Protein AF-A0A832XKM3-F1 (afdb_monomer_lite)

Structure (mmCIF, N/CA/C/O backbone):
data_AF-A0A832XKM3-F1
#
_entry.id   AF-A0A832XKM3-F1
#
loop_
_atom_site.group_PDB
_atom_site.id
_atom_site.type_symbol
_atom_site.label_atom_id
_atom_site.label_alt_id
_atom_site.label_comp_id
_atom_site.label_asym_id
_atom_site.label_entity_id
_atom_site.label_seq_id
_atom_site.pdbx_PDB_ins_code
_atom_site.Cartn_x
_atom_site.Cartn_y
_atom_site.Cartn_z
_atom_site.occupancy
_atom_site.B_iso_or_equiv
_atom_site.auth_seq_id
_atom_site.auth_comp_id
_atom_site.auth_asym_id
_atom_site.auth_atom_id
_atom_site.pdbx_PDB_model_num
ATOM 1 N N . MET A 1 1 ? 27.451 18.516 -31.953 1.00 45.81 1 MET A N 1
ATOM 2 C CA . MET A 1 1 ? 27.004 17.709 -33.104 1.00 45.81 1 MET A CA 1
ATOM 3 C C . MET A 1 1 ? 25.532 18.031 -33.315 1.00 45.81 1 MET A C 1
ATOM 5 O O . MET A 1 1 ? 24.748 17.770 -32.414 1.00 45.81 1 MET A O 1
ATOM 9 N N . LYS A 1 2 ? 25.178 18.739 -34.396 1.00 48.75 2 LYS A N 1
ATOM 10 C CA . LYS A 1 2 ? 23.771 18.924 -34.781 1.00 48.75 2 LYS A CA 1
ATOM 11 C C . LYS A 1 2 ? 23.333 17.598 -35.386 1.00 48.75 2 LYS A C 1
ATOM 13 O O . LYS A 1 2 ? 23.829 17.244 -36.448 1.00 48.75 2 LYS A O 1
ATOM 18 N N . VAL A 1 3 ? 22.513 16.846 -34.669 1.00 60.03 3 VAL A N 1
ATOM 19 C CA . VAL A 1 3 ? 21.835 15.690 -35.248 1.00 60.03 3 VAL A CA 1
ATOM 20 C C . VAL A 1 3 ? 20.529 16.247 -35.796 1.00 60.03 3 VAL A C 1
ATOM 22 O O . VAL A 1 3 ? 19.708 16.730 -35.016 1.00 60.03 3 VAL A O 1
ATOM 25 N N . ASP A 1 4 ? 20.384 16.298 -37.120 1.00 67.38 4 ASP A N 1
ATOM 26 C CA . ASP A 1 4 ? 19.086 16.597 -37.722 1.00 67.38 4 ASP A CA 1
ATOM 27 C C . ASP A 1 4 ? 18.141 15.463 -37.322 1.00 67.38 4 ASP A C 1
ATOM 29 O O . ASP A 1 4 ? 18.462 14.287 -37.493 1.00 67.38 4 ASP A O 1
ATOM 33 N N . TYR A 1 5 ? 17.014 15.810 -36.704 1.00 68.31 5 TYR A N 1
ATOM 34 C CA . TYR A 1 5 ? 16.011 14.828 -36.317 1.00 68.31 5 TYR A CA 1
ATOM 35 C C . TYR A 1 5 ? 15.507 14.115 -37.579 1.00 68.31 5 TYR A C 1
ATOM 37 O O . TYR A 1 5 ? 14.881 14.739 -38.436 1.00 68.31 5 TYR A O 1
ATOM 45 N N . GLY A 1 6 ? 15.816 12.824 -37.699 1.00 70.56 6 GLY A N 1
ATOM 46 C CA . GLY A 1 6 ? 15.324 11.949 -38.756 1.00 70.56 6 GLY A CA 1
ATOM 47 C C . GLY A 1 6 ? 14.289 10.987 -38.187 1.00 70.56 6 GLY A C 1
ATOM 48 O O . GLY A 1 6 ? 14.551 10.331 -37.182 1.00 70.56 6 GLY A O 1
ATOM 49 N N . ALA A 1 7 ? 13.125 10.904 -38.827 1.00 80.44 7 ALA A N 1
ATOM 50 C CA . ALA A 1 7 ? 12.125 9.881 -38.552 1.00 80.44 7 ALA A CA 1
ATOM 51 C C . ALA A 1 7 ? 12.084 8.902 -39.730 1.00 80.44 7 ALA A C 1
ATOM 53 O O . ALA A 1 7 ? 12.083 9.322 -40.888 1.00 80.44 7 ALA A O 1
ATOM 54 N N . LEU A 1 8 ? 12.062 7.606 -39.424 1.00 81.12 8 LEU A N 1
ATOM 55 C CA . LEU A 1 8 ? 11.905 6.530 -40.397 1.00 81.12 8 LEU A CA 1
ATOM 56 C C . LEU A 1 8 ? 10.493 5.970 -40.217 1.00 81.12 8 LEU A C 1
ATOM 58 O O . LEU A 1 8 ? 10.145 5.516 -39.129 1.00 81.12 8 LEU A O 1
ATOM 62 N N . TYR A 1 9 ? 9.673 6.073 -41.259 1.00 84.88 9 TYR A N 1
ATOM 63 C CA . TYR A 1 9 ? 8.307 5.556 -41.267 1.00 84.88 9 TYR A CA 1
ATOM 64 C C . TYR A 1 9 ? 8.297 4.214 -42.001 1.00 84.88 9 TYR A C 1
ATOM 66 O O . TYR A 1 9 ? 8.868 4.101 -43.085 1.00 84.88 9 TYR A O 1
ATOM 74 N N . LEU A 1 10 ? 7.681 3.205 -41.387 1.00 87.69 10 LEU A N 1
ATOM 75 C CA . LEU A 1 10 ? 7.496 1.870 -41.953 1.00 87.69 10 LEU A CA 1
ATOM 76 C C . LEU A 1 10 ? 5.994 1.669 -42.166 1.00 87.69 10 LEU A C 1
ATOM 78 O O . LEU A 1 10 ? 5.267 1.359 -41.224 1.00 87.69 10 LEU A O 1
ATOM 82 N N . ASP A 1 11 ? 5.528 1.932 -43.386 1.00 90.50 11 ASP A N 1
ATOM 83 C CA . ASP A 1 11 ? 4.095 1.998 -43.715 1.00 90.50 11 ASP A CA 1
ATOM 84 C C . ASP A 1 11 ? 3.395 0.624 -43.703 1.00 90.50 11 ASP A C 1
ATOM 86 O O . ASP A 1 11 ? 2.169 0.554 -43.630 1.00 90.50 11 ASP A O 1
ATOM 90 N N . ASP A 1 12 ? 4.160 -0.467 -43.777 1.00 93.44 12 ASP A N 1
ATOM 91 C CA . ASP A 1 12 ? 3.695 -1.857 -43.803 1.00 93.44 12 ASP A CA 1
ATOM 92 C C . ASP A 1 12 ? 3.904 -2.618 -42.479 1.00 93.44 12 ASP A C 1
ATOM 94 O O . ASP A 1 12 ? 3.531 -3.788 -42.387 1.00 93.44 12 ASP A O 1
ATOM 98 N N . ALA A 1 13 ? 4.448 -1.966 -41.444 1.00 92.06 13 ALA A N 1
ATOM 99 C CA . ALA A 1 13 ? 4.705 -2.584 -40.144 1.00 92.06 13 ALA A CA 1
ATOM 100 C C . ALA A 1 13 ? 3.441 -2.690 -39.265 1.00 92.06 13 ALA A C 1
ATOM 102 O O . ALA A 1 13 ? 2.617 -1.775 -39.190 1.00 92.06 13 ALA A O 1
ATOM 103 N N . HIS A 1 14 ? 3.321 -3.793 -38.525 1.00 94.38 14 HIS A N 1
ATOM 104 C CA . HIS A 1 14 ? 2.259 -4.075 -37.558 1.00 94.38 14 HIS A CA 1
ATOM 105 C C . HIS A 1 14 ? 2.830 -4.136 -36.123 1.00 94.38 14 HIS A C 1
ATOM 107 O O . HIS A 1 14 ? 4.010 -4.420 -35.942 1.00 94.38 14 HIS A O 1
ATOM 113 N N . PRO A 1 15 ? 2.020 -3.958 -35.055 1.00 91.81 15 PRO A N 1
ATOM 114 C CA . PRO A 1 15 ? 2.453 -4.150 -33.665 1.00 91.81 15 PRO A CA 1
ATOM 115 C C . PRO A 1 15 ? 3.275 -5.411 -33.342 1.00 91.81 15 PRO A C 1
ATOM 117 O O . PRO A 1 15 ? 4.058 -5.389 -32.400 1.00 91.81 15 PRO A O 1
ATOM 120 N N . ALA A 1 16 ? 3.108 -6.502 -34.096 1.00 93.62 16 ALA A N 1
ATOM 121 C CA . ALA A 1 16 ? 3.887 -7.727 -33.905 1.00 93.62 16 ALA A CA 1
ATOM 122 C C . ALA A 1 16 ? 5.349 -7.596 -34.380 1.00 93.62 16 ALA A C 1
ATOM 124 O O . ALA A 1 16 ? 6.201 -8.360 -33.939 1.00 93.62 16 ALA A O 1
ATOM 125 N N . ASP A 1 17 ? 5.644 -6.622 -35.245 1.00 93.56 17 ASP A N 1
ATOM 126 C CA . ASP A 1 17 ? 6.968 -6.413 -35.835 1.00 93.56 17 ASP A CA 1
ATOM 127 C C . ASP A 1 17 ? 7.891 -5.576 -34.939 1.00 93.56 17 ASP A C 1
ATOM 129 O O . ASP A 1 17 ? 9.092 -5.512 -35.192 1.00 93.56 17 ASP A O 1
ATOM 133 N N . VAL A 1 18 ? 7.356 -4.953 -33.879 1.00 89.25 18 VAL A N 1
ATOM 134 C CA . VAL A 1 18 ? 8.092 -4.033 -32.991 1.00 89.25 18 VAL A CA 1
ATOM 135 C C . VAL A 1 18 ? 9.353 -4.683 -32.427 1.00 89.25 18 VAL A C 1
ATOM 137 O O . VAL A 1 18 ? 10.430 -4.107 -32.539 1.00 89.25 18 VAL A O 1
ATOM 140 N N . GLU A 1 19 ? 9.256 -5.907 -31.900 1.00 89.88 19 GLU A N 1
ATOM 141 C CA . GLU A 1 19 ? 10.421 -6.605 -31.339 1.00 89.88 19 GLU A CA 1
ATOM 142 C C . GLU A 1 19 ? 11.501 -6.876 -32.396 1.00 89.88 19 GLU A C 1
ATOM 144 O O . GLU A 1 19 ? 12.696 -6.764 -32.116 1.00 89.88 19 GLU A O 1
ATOM 149 N N . HIS A 1 20 ? 11.091 -7.213 -33.622 1.00 91.75 20 HIS A N 1
ATOM 150 C CA . HIS A 1 20 ? 12.016 -7.486 -34.718 1.00 91.75 20 HIS A CA 1
ATOM 151 C C . HIS A 1 20 ? 12.711 -6.209 -35.202 1.00 91.75 20 HIS A C 1
ATOM 153 O O . HIS A 1 20 ? 13.922 -6.209 -35.431 1.00 91.75 20 HIS A O 1
ATOM 159 N N . ILE A 1 21 ? 11.950 -5.119 -35.323 1.00 91.62 21 ILE A N 1
ATOM 160 C CA . ILE A 1 21 ? 12.453 -3.803 -35.718 1.00 91.62 21 ILE A CA 1
ATOM 161 C C . ILE A 1 21 ? 13.428 -3.273 -34.666 1.00 91.62 21 ILE A C 1
ATOM 163 O O . ILE A 1 21 ? 14.538 -2.885 -35.026 1.00 91.62 21 ILE A O 1
ATOM 167 N N . ASP A 1 22 ? 13.068 -3.312 -33.381 1.00 91.06 22 ASP A N 1
ATOM 168 C CA . ASP A 1 22 ? 13.938 -2.853 -32.294 1.00 91.06 22 ASP A CA 1
ATOM 169 C C . ASP A 1 22 ? 15.248 -3.654 -32.264 1.00 91.06 22 ASP A C 1
ATOM 171 O O . ASP A 1 22 ? 16.327 -3.067 -32.172 1.00 91.06 22 ASP A O 1
ATOM 175 N N . ALA A 1 23 ? 15.187 -4.982 -32.439 1.00 92.88 23 ALA A N 1
ATOM 176 C CA . ALA A 1 23 ? 16.379 -5.829 -32.490 1.00 92.88 23 ALA A CA 1
ATOM 177 C C . ALA A 1 23 ? 17.285 -5.494 -33.686 1.00 92.88 23 ALA A C 1
ATOM 179 O O . ALA A 1 23 ? 18.511 -5.436 -33.549 1.00 92.88 23 ALA A O 1
ATOM 180 N N . ALA A 1 24 ? 16.695 -5.244 -34.858 1.00 93.00 24 ALA A N 1
ATOM 181 C CA . ALA A 1 24 ? 17.435 -4.829 -36.044 1.00 93.00 24 ALA A CA 1
ATOM 182 C C . ALA A 1 24 ? 18.083 -3.448 -35.853 1.00 93.00 24 ALA A C 1
ATOM 184 O O . ALA A 1 24 ? 19.255 -3.267 -36.191 1.00 93.00 24 ALA A O 1
ATOM 185 N N . LEU A 1 25 ? 17.360 -2.488 -35.270 1.00 91.25 25 LEU A N 1
ATOM 186 C CA . LEU A 1 25 ? 17.879 -1.154 -34.964 1.00 91.25 25 LEU A CA 1
ATOM 187 C C . LEU A 1 25 ? 19.005 -1.205 -33.931 1.00 91.25 25 LEU A C 1
ATOM 189 O O . LEU A 1 25 ? 20.027 -0.554 -34.129 1.00 91.25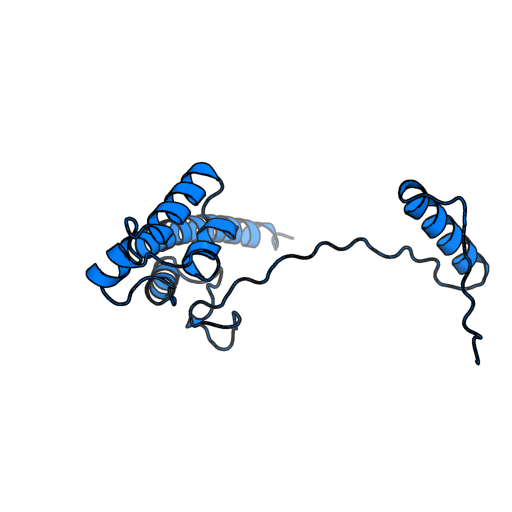 25 LEU A O 1
ATOM 193 N N . ALA A 1 26 ? 18.869 -2.014 -32.880 1.00 93.31 26 ALA A N 1
ATOM 194 C CA . ALA A 1 26 ? 19.913 -2.229 -31.884 1.00 93.31 26 ALA A CA 1
ATOM 195 C C . ALA A 1 26 ? 21.190 -2.812 -32.514 1.00 93.31 26 ALA A C 1
ATOM 197 O O . ALA A 1 26 ? 22.296 -2.349 -32.229 1.00 93.31 26 ALA A O 1
ATOM 198 N N . TYR A 1 27 ? 21.054 -3.781 -33.426 1.00 94.12 27 TYR A N 1
ATOM 199 C CA . TYR A 1 27 ? 22.191 -4.314 -34.179 1.00 94.12 27 TYR A CA 1
ATOM 200 C C . TYR A 1 27 ? 22.869 -3.240 -35.044 1.00 94.12 27 TYR A C 1
ATOM 202 O O . TYR A 1 27 ? 24.097 -3.123 -35.038 1.00 94.12 27 TYR A O 1
ATOM 210 N N . VAL A 1 28 ? 22.082 -2.437 -35.770 1.00 93.12 28 VAL A N 1
ATOM 211 C CA . VAL A 1 28 ? 22.600 -1.343 -36.606 1.00 93.12 28 VAL A CA 1
ATOM 212 C C . VAL A 1 28 ? 23.283 -0.270 -35.756 1.00 93.12 28 VAL A C 1
ATOM 214 O O . VAL A 1 28 ? 24.347 0.214 -36.136 1.00 93.12 28 VAL A O 1
ATOM 217 N N . ASP A 1 29 ? 22.721 0.091 -34.605 1.00 91.62 29 ASP A N 1
ATOM 218 C CA . ASP A 1 29 ? 23.332 1.042 -33.673 1.00 91.62 29 ASP A CA 1
ATOM 219 C C . ASP A 1 29 ? 24.702 0.534 -33.196 1.00 91.62 29 ASP A C 1
ATOM 221 O O . ASP A 1 29 ? 25.711 1.231 -33.341 1.00 91.62 29 ASP A O 1
ATOM 225 N N . ALA A 1 30 ? 24.777 -0.726 -32.749 1.00 93.94 30 ALA A N 1
ATOM 226 C CA . ALA A 1 30 ? 26.035 -1.359 -32.350 1.00 93.94 30 ALA A CA 1
ATOM 227 C C . ALA A 1 30 ? 27.070 -1.379 -33.488 1.00 93.94 30 ALA A C 1
ATOM 229 O O . ALA A 1 30 ? 28.251 -1.100 -33.265 1.00 93.94 30 ALA A O 1
ATOM 230 N N . SER A 1 31 ? 26.647 -1.655 -34.729 1.00 95.19 31 SER A N 1
ATOM 231 C CA . SER A 1 31 ? 27.555 -1.686 -35.882 1.00 95.19 31 SER A CA 1
ATOM 232 C C . SER A 1 31 ? 28.111 -0.309 -36.265 1.00 95.19 31 SER A C 1
ATOM 234 O O . SER A 1 31 ? 29.094 -0.236 -37.000 1.00 95.19 31 SER A O 1
ATOM 236 N N . HIS A 1 32 ? 27.508 0.777 -35.774 1.00 93.75 32 HIS A N 1
ATOM 237 C CA . HIS A 1 32 ? 27.950 2.157 -36.001 1.00 93.75 32 HIS A CA 1
ATOM 238 C C . HIS A 1 32 ? 28.596 2.794 -34.756 1.00 93.75 32 HIS A C 1
ATOM 240 O O . HIS A 1 32 ? 28.777 4.010 -34.706 1.00 93.75 32 HIS A O 1
ATOM 246 N N . GLY A 1 33 ? 28.999 1.979 -33.772 1.00 93.44 33 GLY A N 1
ATOM 247 C CA . GLY A 1 33 ? 29.692 2.432 -32.560 1.00 93.44 33 GLY A CA 1
ATOM 248 C C . GLY A 1 33 ? 28.768 2.934 -31.447 1.00 93.44 33 GLY A C 1
ATOM 249 O O . GLY A 1 33 ? 29.261 3.502 -30.470 1.00 93.44 33 GLY A O 1
ATOM 250 N N . GLY A 1 34 ? 27.455 2.739 -31.593 1.00 90.31 34 GLY A N 1
ATOM 251 C CA . GLY A 1 34 ? 26.472 2.889 -30.526 1.00 90.31 34 GLY A CA 1
ATOM 252 C C . GLY A 1 34 ? 26.486 1.707 -29.554 1.00 90.31 34 GLY A C 1
ATOM 253 O O . GLY A 1 34 ? 27.287 0.777 -29.672 1.00 90.31 34 GLY A O 1
ATOM 254 N N . PHE A 1 35 ? 25.608 1.751 -28.554 1.00 92.56 35 PHE A N 1
ATOM 255 C CA . PHE A 1 35 ? 25.559 0.723 -27.510 1.00 92.56 35 PHE A CA 1
ATOM 256 C C . PHE A 1 35 ? 24.714 -0.495 -27.906 1.00 92.56 35 PHE A C 1
ATOM 258 O O . PHE A 1 35 ? 24.907 -1.565 -27.332 1.00 92.56 35 PHE A O 1
ATOM 265 N N . GLY A 1 36 ? 23.788 -0.347 -28.860 1.00 93.00 36 GLY A N 1
ATOM 266 C CA . GLY A 1 36 ? 22.917 -1.430 -29.321 1.00 93.00 36 GLY A CA 1
ATOM 267 C C . GLY A 1 36 ? 21.986 -1.976 -28.245 1.00 93.00 36 GLY A C 1
ATOM 268 O O . GLY A 1 36 ? 21.743 -3.180 -28.179 1.00 93.00 36 GLY A O 1
ATOM 269 N N . PHE A 1 37 ? 21.498 -1.108 -27.358 1.00 90.69 37 PHE A N 1
ATOM 270 C CA . PHE A 1 37 ? 20.565 -1.520 -26.317 1.00 90.69 37 PHE A CA 1
ATOM 271 C C . PHE A 1 37 ? 19.139 -1.609 -26.846 1.00 90.69 37 PHE A C 1
ATOM 273 O O . PHE A 1 37 ? 18.654 -0.716 -27.536 1.00 90.69 37 PHE A O 1
ATOM 280 N N . MET A 1 38 ? 18.455 -2.668 -26.425 1.00 88.75 38 MET A N 1
ATOM 281 C CA . MET A 1 38 ? 17.007 -2.782 -26.523 1.00 88.75 38 MET A CA 1
ATOM 282 C C . MET A 1 38 ? 16.372 -2.020 -25.367 1.00 88.75 38 MET A C 1
ATOM 284 O O . MET A 1 38 ? 16.817 -2.142 -24.220 1.00 88.75 38 MET A O 1
ATOM 288 N N . ALA A 1 39 ? 15.325 -1.248 -25.653 1.00 84.69 39 ALA A N 1
ATOM 289 C CA . ALA A 1 39 ? 14.556 -0.614 -24.596 1.00 84.69 39 ALA A CA 1
ATOM 290 C C . ALA A 1 39 ? 13.923 -1.701 -23.705 1.00 84.69 39 ALA A C 1
ATOM 292 O O . ALA A 1 39 ? 13.327 -2.648 -24.223 1.00 84.69 39 ALA A O 1
ATOM 293 N N . PRO A 1 40 ? 14.047 -1.609 -22.371 1.00 88.38 40 PRO A N 1
ATOM 294 C CA . PRO A 1 40 ? 13.391 -2.561 -21.492 1.00 88.38 40 PRO A CA 1
ATOM 295 C C . PRO A 1 40 ? 11.873 -2.358 -21.533 1.00 88.38 40 PRO A C 1
ATOM 297 O O . PRO A 1 40 ? 11.384 -1.229 -21.606 1.00 88.38 40 PRO A O 1
ATOM 300 N N . SER A 1 41 ? 11.120 -3.449 -21.400 1.00 88.94 41 SER A N 1
ATOM 301 C CA . SER A 1 41 ? 9.684 -3.374 -21.130 1.00 88.94 41 SER A CA 1
ATOM 302 C C . SER A 1 41 ? 9.423 -2.768 -19.749 1.00 88.94 41 SER A C 1
ATOM 304 O O . SER A 1 41 ? 10.189 -3.002 -18.810 1.00 88.94 41 SER A O 1
ATOM 306 N N . SER A 1 42 ? 8.304 -2.065 -19.590 1.00 92.88 42 SER A N 1
ATOM 307 C CA . SER A 1 42 ? 7.869 -1.522 -18.303 1.00 92.88 42 SER A CA 1
ATOM 308 C C . SER A 1 42 ? 6.436 -1.932 -17.965 1.00 92.88 42 SER A C 1
ATOM 310 O O . SER A 1 42 ? 5.566 -2.036 -18.827 1.00 92.88 42 SER A O 1
ATOM 312 N N . SER A 1 43 ? 6.187 -2.139 -16.673 1.00 95.75 43 SER A N 1
ATOM 313 C CA . SER A 1 43 ? 4.848 -2.268 -16.099 1.00 95.75 43 SER A CA 1
ATOM 314 C C . SER A 1 43 ? 4.638 -1.158 -15.080 1.00 95.75 43 SER A C 1
ATOM 316 O O . SER A 1 43 ? 5.530 -0.878 -14.275 1.00 95.75 43 SER A O 1
ATOM 318 N N . TYR A 1 44 ? 3.454 -0.558 -15.072 1.00 95.19 44 TYR A N 1
ATOM 319 C CA . TYR A 1 44 ? 3.107 0.516 -14.148 1.00 95.19 44 TYR A CA 1
ATOM 320 C C . TYR A 1 44 ? 2.092 0.002 -13.133 1.00 95.19 44 TYR A C 1
ATOM 322 O O . TYR A 1 44 ? 1.098 -0.616 -13.505 1.00 95.19 44 TYR A O 1
ATOM 330 N N . HIS A 1 45 ? 2.336 0.273 -11.855 1.00 93.56 45 HIS A N 1
ATOM 331 C CA . HIS A 1 45 ? 1.400 -0.017 -10.776 1.00 93.56 45 HIS A CA 1
ATOM 332 C C . HIS A 1 45 ? 0.926 1.290 -10.143 1.00 93.56 45 HIS A C 1
ATOM 334 O O . HIS A 1 45 ? 1.641 2.296 -10.126 1.00 93.56 45 HIS A O 1
ATOM 340 N N . ARG A 1 46 ? -0.298 1.277 -9.614 1.00 91.75 46 ARG A N 1
ATOM 341 C CA . ARG A 1 46 ? -0.811 2.387 -8.816 1.00 91.75 46 ARG A CA 1
ATOM 342 C C . ARG A 1 46 ? -0.094 2.395 -7.467 1.00 91.75 46 ARG A C 1
ATOM 344 O O . ARG A 1 46 ? 0.090 1.353 -6.847 1.00 91.75 46 ARG A O 1
ATOM 351 N N . LEU A 1 47 ? 0.296 3.582 -7.013 1.00 92.50 47 LEU A N 1
ATOM 352 C CA . LEU A 1 47 ? 0.852 3.755 -5.676 1.00 92.50 47 LEU A CA 1
ATOM 353 C C . LEU A 1 47 ? -0.274 3.701 -4.643 1.00 92.50 47 LEU A C 1
ATOM 355 O O . LEU A 1 47 ? -1.299 4.364 -4.816 1.00 92.50 47 LEU A O 1
ATOM 359 N N . MET A 1 48 ? -0.056 2.944 -3.572 1.00 94.25 48 MET A N 1
ATOM 360 C CA . MET A 1 48 ? -0.961 2.913 -2.427 1.00 94.25 48 MET A CA 1
ATOM 361 C C . MET A 1 48 ? -0.948 4.240 -1.667 1.00 94.25 48 MET A C 1
ATOM 363 O O . MET A 1 48 ? 0.075 4.931 -1.579 1.00 94.25 48 MET A O 1
ATOM 367 N N . LEU A 1 49 ? -2.095 4.569 -1.090 1.00 95.06 49 LEU A N 1
ATOM 368 C CA . LEU A 1 49 ? -2.287 5.730 -0.239 1.00 95.06 49 LEU A CA 1
ATOM 369 C C . LEU A 1 49 ? -1.639 5.523 1.135 1.00 95.06 49 LEU A C 1
ATOM 371 O O . LEU A 1 49 ? -1.689 4.444 1.726 1.00 95.06 49 LEU A O 1
ATOM 375 N N . GLY A 1 50 ? -1.075 6.599 1.682 1.00 96.06 50 GLY A N 1
ATOM 376 C CA . GLY A 1 50 ? -0.670 6.648 3.082 1.00 96.06 50 GLY A CA 1
ATOM 377 C C . GLY A 1 50 ? -1.883 6.587 4.012 1.00 96.06 50 GLY A C 1
ATOM 378 O O . GLY A 1 50 ? -2.949 7.131 3.716 1.00 96.06 50 GLY A O 1
ATOM 379 N N . PHE A 1 51 ? -1.724 5.963 5.177 1.00 95.56 51 PHE A N 1
ATOM 380 C CA . PHE A 1 51 ? -2.817 5.775 6.139 1.00 95.56 51 PHE A CA 1
ATOM 381 C C . PHE A 1 51 ? -3.316 7.088 6.742 1.00 95.56 51 PHE A C 1
ATOM 383 O O . PHE A 1 51 ? -4.467 7.178 7.153 1.00 95.56 51 PHE A O 1
ATOM 390 N N . THR A 1 52 ? -2.485 8.122 6.774 1.00 93.00 52 THR A N 1
ATOM 391 C CA . THR A 1 52 ? -2.849 9.479 7.202 1.00 93.00 52 THR A CA 1
ATOM 392 C C . THR A 1 52 ? -3.299 10.370 6.038 1.00 93.00 52 THR A C 1
ATOM 394 O O . THR A 1 52 ? -3.489 11.569 6.233 1.00 93.00 52 THR A O 1
ATOM 397 N N . GLY A 1 53 ? -3.485 9.793 4.846 1.00 87.06 53 GLY A N 1
ATOM 398 C CA . GLY A 1 53 ? -3.697 10.505 3.588 1.00 87.06 53 GLY A CA 1
ATOM 399 C C . GLY A 1 53 ? -2.380 10.794 2.859 1.00 87.06 53 GLY A C 1
ATOM 400 O O . GLY A 1 53 ? -1.310 10.8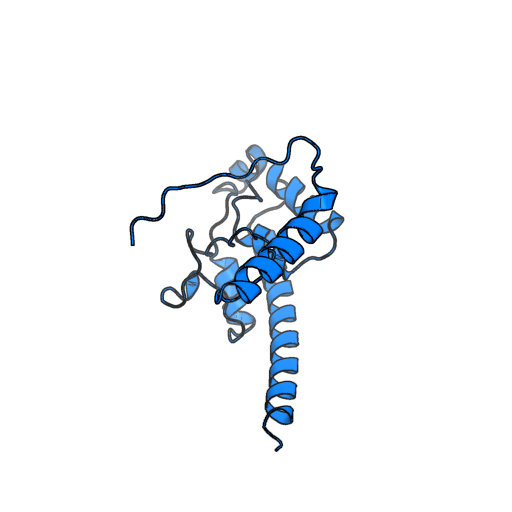44 3.462 1.00 87.06 53 GLY A O 1
ATOM 401 N N . GLY A 1 54 ? -2.445 10.985 1.539 1.00 90.50 54 GLY A N 1
ATOM 402 C CA . GLY A 1 54 ? -1.264 11.286 0.723 1.00 90.50 54 GLY A CA 1
ATOM 403 C C . GLY A 1 54 ? -0.374 10.066 0.462 1.00 90.50 54 GLY A C 1
ATOM 404 O O . GLY A 1 54 ? -0.876 8.989 0.151 1.00 90.50 54 GLY A O 1
ATOM 405 N N . LYS A 1 55 ? 0.952 10.248 0.524 1.00 92.88 55 LYS A N 1
ATOM 406 C CA . LYS A 1 55 ? 1.947 9.195 0.250 1.00 92.88 55 LYS A CA 1
ATOM 407 C C . LYS A 1 55 ? 2.411 8.535 1.546 1.00 92.88 55 LYS A C 1
ATOM 409 O O . LYS A 1 55 ? 2.538 9.205 2.564 1.00 92.88 55 LYS A O 1
ATOM 414 N N . MET A 1 56 ? 2.752 7.252 1.477 1.00 94.25 56 MET A N 1
ATOM 415 C CA . MET A 1 56 ? 3.521 6.591 2.533 1.00 94.25 56 MET A CA 1
ATOM 416 C C . MET A 1 56 ? 4.911 7.232 2.659 1.00 94.25 56 MET A C 1
ATOM 418 O O . MET A 1 56 ? 5.589 7.439 1.650 1.00 94.25 56 MET A O 1
ATOM 422 N N . SER A 1 57 ? 5.341 7.530 3.887 1.00 94.44 57 SER A N 1
ATOM 423 C CA . SER A 1 57 ? 6.651 8.121 4.170 1.00 94.44 57 SER A CA 1
ATOM 424 C C . SER A 1 57 ? 7.302 7.517 5.412 1.00 94.44 57 SER A C 1
ATOM 426 O O . SER A 1 57 ? 6.678 7.395 6.463 1.00 94.44 57 SER A O 1
ATOM 428 N N . SER A 1 58 ? 8.602 7.221 5.327 1.00 93.19 58 SER A N 1
ATOM 429 C CA . SER A 1 58 ? 9.398 6.803 6.487 1.00 93.19 58 SER A CA 1
ATOM 430 C C . SER A 1 58 ? 9.564 7.915 7.527 1.00 93.19 58 SER A C 1
ATOM 432 O O . SER A 1 58 ? 9.693 7.627 8.714 1.00 93.19 58 SER A O 1
ATOM 434 N N . SER A 1 59 ? 9.516 9.184 7.102 1.00 93.44 59 SER A N 1
ATOM 435 C CA . SER A 1 59 ? 9.565 10.344 8.000 1.00 93.44 59 SER A CA 1
ATOM 436 C C . SER A 1 59 ? 8.253 10.578 8.753 1.00 93.44 59 SER A C 1
ATOM 438 O O . SER A 1 59 ? 8.239 11.325 9.727 1.00 93.44 59 SER A O 1
ATOM 440 N N . GLU A 1 60 ? 7.159 9.948 8.315 1.00 94.00 60 GLU A N 1
ATOM 441 C CA . GLU A 1 60 ? 5.848 9.991 8.963 1.00 94.00 60 GLU A CA 1
ATOM 442 C C . GLU A 1 60 ? 5.410 8.557 9.295 1.00 94.00 60 GLU A C 1
ATOM 444 O O . GLU A 1 60 ? 4.621 7.967 8.558 1.00 94.00 60 GLU A O 1
ATOM 449 N N . PRO A 1 61 ? 5.908 7.956 10.393 1.00 94.19 61 PRO A N 1
ATOM 450 C CA . PRO A 1 61 ? 5.758 6.522 10.653 1.00 94.19 61 PRO A CA 1
ATOM 451 C C . PRO A 1 61 ? 4.315 6.012 10.720 1.00 94.19 61 PRO A C 1
ATOM 453 O O . PRO A 1 61 ? 4.074 4.840 10.450 1.00 94.19 61 PRO A O 1
ATOM 456 N N . ASP A 1 62 ? 3.355 6.866 11.083 1.00 95.19 62 ASP A N 1
ATOM 457 C CA . ASP A 1 62 ? 1.930 6.514 11.135 1.00 95.19 62 ASP A CA 1
ATOM 458 C C . ASP A 1 62 ? 1.254 6.549 9.742 1.00 95.19 62 ASP A C 1
ATOM 460 O O . ASP A 1 62 ? 0.122 6.088 9.608 1.00 95.19 62 ASP A O 1
ATOM 464 N N . SER A 1 63 ? 1.943 7.035 8.699 1.00 95.25 63 SER A N 1
ATOM 465 C CA . SER A 1 63 ? 1.472 7.014 7.304 1.00 95.25 63 SER A CA 1
ATOM 466 C C . SER A 1 63 ? 1.676 5.661 6.609 1.00 95.25 63 SER A C 1
ATOM 468 O O . SER A 1 63 ? 1.053 5.422 5.576 1.00 95.25 63 SER A O 1
ATOM 470 N N . ALA A 1 64 ? 2.527 4.782 7.154 1.00 96.06 64 ALA A N 1
ATOM 471 C CA . ALA A 1 64 ? 2.949 3.536 6.516 1.00 96.06 64 ALA A CA 1
ATOM 472 C C . ALA A 1 64 ? 3.065 2.372 7.513 1.00 96.06 64 ALA A C 1
ATOM 474 O O . ALA A 1 64 ? 3.366 2.566 8.695 1.00 96.06 64 ALA A O 1
ATOM 475 N N . ILE A 1 65 ? 2.879 1.148 7.017 1.00 96.69 65 ILE A N 1
ATOM 476 C CA . ILE A 1 65 ? 3.218 -0.081 7.742 1.00 96.69 65 ILE A CA 1
ATOM 477 C C . ILE A 1 65 ? 4.637 -0.489 7.358 1.00 96.69 65 ILE A C 1
ATOM 479 O O . ILE A 1 65 ? 4.939 -0.645 6.176 1.00 96.69 65 ILE A O 1
ATOM 483 N N . PHE A 1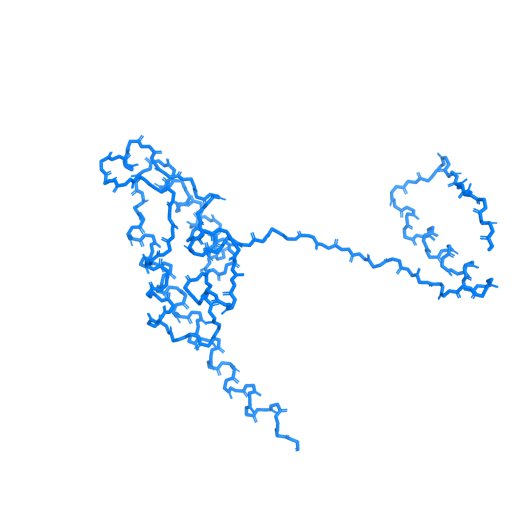 66 ? 5.503 -0.682 8.348 1.00 96.56 66 PHE A N 1
ATOM 484 C CA . PHE A 1 66 ? 6.825 -1.255 8.123 1.00 96.56 66 PHE A CA 1
ATOM 485 C C . PHE A 1 66 ? 6.771 -2.763 8.341 1.00 96.56 66 PHE A C 1
ATOM 487 O O . PHE A 1 66 ? 6.116 -3.241 9.261 1.00 96.56 66 PHE A O 1
ATOM 494 N N . LEU A 1 67 ? 7.530 -3.525 7.554 1.00 96.50 67 LEU A N 1
ATOM 495 C CA . LEU A 1 67 ? 7.634 -4.982 7.724 1.00 96.50 67 LEU A CA 1
ATOM 496 C C . LEU A 1 67 ? 8.242 -5.391 9.082 1.00 96.50 67 LEU A C 1
ATOM 498 O O . LEU A 1 67 ? 8.054 -6.515 9.544 1.00 96.50 67 LEU A O 1
ATOM 502 N N . ALA A 1 68 ? 8.955 -4.463 9.725 1.00 94.00 68 ALA A N 1
ATOM 503 C CA . ALA A 1 68 ? 9.504 -4.609 11.069 1.00 94.00 68 ALA A CA 1
ATOM 504 C C . ALA A 1 68 ? 8.542 -4.147 12.183 1.00 94.00 68 ALA A C 1
ATOM 506 O O . ALA A 1 68 ? 8.887 -4.248 13.360 1.00 94.00 68 ALA A O 1
ATOM 507 N N . ASP A 1 69 ? 7.358 -3.622 11.846 1.00 97.00 69 ASP A N 1
ATOM 508 C CA . ASP A 1 69 ? 6.354 -3.309 12.861 1.00 97.00 69 ASP A CA 1
ATOM 509 C C . ASP A 1 69 ? 5.910 -4.602 13.557 1.00 97.00 69 ASP A C 1
ATOM 511 O O . ASP A 1 69 ? 5.719 -5.648 12.932 1.00 97.00 69 ASP A O 1
ATOM 515 N N . SER A 1 70 ? 5.697 -4.530 14.871 1.00 96.94 70 SER A N 1
ATOM 516 C CA . SER A 1 70 ? 5.007 -5.618 15.569 1.00 96.94 70 SER A CA 1
ATOM 517 C C . SER A 1 70 ? 3.551 -5.715 15.085 1.00 96.94 70 SER A C 1
ATOM 519 O O . SER A 1 70 ? 2.961 -4.678 14.755 1.00 96.94 70 SER A O 1
ATOM 521 N N . PRO A 1 71 ? 2.913 -6.900 15.140 1.00 97.25 71 PRO A N 1
ATOM 522 C CA . PRO A 1 71 ? 1.492 -7.051 14.813 1.00 97.25 71 PRO A CA 1
ATOM 523 C C . PRO A 1 71 ? 0.600 -6.040 15.546 1.00 97.25 71 PRO A C 1
ATOM 525 O O . PRO A 1 71 ? -0.281 -5.419 14.956 1.00 97.25 71 PRO A O 1
ATOM 528 N N . LYS A 1 72 ? 0.900 -5.779 16.824 1.00 97.31 72 LYS A N 1
ATOM 529 C CA . LYS A 1 72 ? 0.184 -4.797 17.648 1.00 97.31 72 LYS A CA 1
ATOM 530 C C . LYS A 1 72 ? 0.319 -3.365 17.119 1.00 97.31 72 LYS A C 1
ATOM 532 O O . LYS A 1 72 ? -0.658 -2.614 17.123 1.00 97.31 72 LYS A O 1
ATOM 537 N N . GLU A 1 73 ? 1.513 -2.972 16.680 1.00 97.56 73 GLU A N 1
ATOM 538 C CA . GLU A 1 73 ? 1.729 -1.642 16.103 1.00 97.56 73 GLU A CA 1
ATOM 539 C C . GLU A 1 73 ? 1.074 -1.502 14.732 1.00 97.56 73 GLU A C 1
ATOM 541 O O . GLU A 1 73 ? 0.423 -0.489 14.469 1.00 97.56 73 GLU A O 1
ATOM 546 N N . ALA A 1 74 ? 1.145 -2.538 13.899 1.00 96.81 74 ALA A N 1
ATOM 547 C CA . ALA A 1 74 ? 0.462 -2.560 12.614 1.00 96.81 74 ALA A CA 1
ATOM 548 C C . ALA A 1 74 ? -1.063 -2.429 12.783 1.00 96.81 74 ALA A C 1
ATOM 550 O O . ALA A 1 74 ? -1.688 -1.562 12.167 1.00 96.81 74 ALA A O 1
ATOM 551 N N . GLN A 1 75 ? -1.656 -3.183 13.713 1.00 97.31 75 GLN A N 1
ATOM 552 C CA . GLN A 1 75 ? -3.069 -3.060 14.084 1.00 97.31 75 GLN A CA 1
ATOM 553 C C . GLN A 1 75 ? -3.423 -1.655 14.590 1.00 97.31 75 GLN A C 1
ATOM 555 O O . GLN A 1 75 ? -4.454 -1.096 14.201 1.00 97.31 75 GLN A O 1
ATOM 560 N N . ARG A 1 76 ? -2.572 -1.040 15.430 1.00 97.75 76 ARG A N 1
ATOM 561 C CA . ARG A 1 76 ? -2.771 0.347 15.892 1.00 97.75 76 ARG A CA 1
ATOM 562 C C . ARG A 1 76 ? -2.825 1.314 14.709 1.00 97.75 76 ARG A C 1
ATOM 564 O O . ARG A 1 76 ? -3.710 2.175 14.685 1.00 97.75 76 ARG A O 1
ATOM 571 N N . LYS A 1 77 ? -1.901 1.187 13.753 1.00 97.94 77 LYS A N 1
ATOM 572 C CA . LYS A 1 77 ? -1.835 2.039 12.559 1.00 97.94 77 LYS A CA 1
ATOM 573 C C . LYS A 1 77 ? -3.063 1.850 11.665 1.00 97.94 77 LYS A C 1
ATOM 575 O O . LYS A 1 77 ? -3.721 2.840 11.354 1.00 97.94 77 LYS A O 1
ATOM 580 N N . VAL A 1 78 ? -3.458 0.610 11.358 1.00 97.94 78 VAL A N 1
ATOM 581 C CA . VAL A 1 78 ? -4.688 0.308 10.589 1.00 97.94 78 VAL A CA 1
ATOM 582 C C . VAL A 1 78 ? -5.924 0.899 11.268 1.00 97.94 78 VAL A C 1
ATOM 584 O O . VAL A 1 78 ? -6.744 1.562 10.630 1.00 97.94 78 VAL A O 1
ATOM 587 N N . LYS A 1 79 ? -6.042 0.749 12.592 1.00 97.06 79 LYS A N 1
ATOM 588 C CA . LYS A 1 79 ? -7.163 1.311 13.357 1.00 97.06 79 LYS A CA 1
ATOM 589 C C . LYS A 1 79 ? -7.262 2.837 13.214 1.00 97.06 79 LYS A C 1
ATOM 591 O O . LYS A 1 79 ? -8.369 3.382 13.158 1.00 97.06 79 LYS A O 1
ATOM 596 N N . ARG A 1 80 ? -6.119 3.524 13.129 1.00 96.62 80 ARG A N 1
ATOM 597 C CA . ARG A 1 80 ? -6.014 4.986 12.976 1.00 96.62 80 ARG A CA 1
ATOM 598 C C . ARG A 1 80 ? -6.066 5.478 11.529 1.00 96.62 80 ARG A C 1
ATOM 600 O O . ARG A 1 80 ? -6.206 6.682 11.340 1.00 96.62 80 ARG A O 1
ATOM 607 N N . ALA A 1 81 ? -5.996 4.587 10.542 1.00 96.81 81 ALA A N 1
ATOM 608 C CA . ALA A 1 81 ? -6.000 4.961 9.133 1.00 96.81 81 ALA A CA 1
ATOM 609 C C . ALA A 1 81 ? -7.242 5.788 8.756 1.00 96.81 81 ALA A C 1
ATOM 611 O O . ALA A 1 81 ? -8.336 5.573 9.287 1.00 96.81 81 ALA A O 1
ATOM 612 N N . GLN A 1 82 ? -7.091 6.722 7.825 1.00 95.62 82 GLN A N 1
ATOM 613 C CA . GLN A 1 82 ? -8.203 7.451 7.236 1.00 95.62 82 GLN A CA 1
ATOM 614 C C . GLN A 1 82 ? -9.122 6.491 6.480 1.00 95.62 82 GLN A C 1
ATOM 616 O O . GLN A 1 82 ? -8.693 5.485 5.917 1.00 95.62 82 GLN A O 1
ATOM 621 N N . THR A 1 83 ? -10.413 6.800 6.495 1.00 96.44 83 THR A N 1
ATOM 622 C CA . THR A 1 83 ? -11.440 6.024 5.800 1.00 96.44 83 THR A CA 1
ATOM 623 C C . THR A 1 83 ? -12.402 6.955 5.098 1.00 96.44 83 THR A C 1
ATOM 625 O O . THR A 1 83 ? -12.575 8.101 5.500 1.00 96.44 83 THR A O 1
ATOM 628 N N . THR A 1 84 ? -13.087 6.423 4.099 1.00 96.38 84 THR A N 1
ATOM 629 C CA . THR A 1 84 ? -14.036 7.158 3.256 1.00 96.38 84 THR A CA 1
ATOM 630 C C . THR A 1 84 ? -15.502 6.942 3.641 1.00 96.38 84 THR A C 1
ATOM 632 O O . THR A 1 84 ? -16.380 7.398 2.917 1.00 96.38 84 THR A O 1
ATOM 635 N N . GLY A 1 85 ? -15.779 6.166 4.695 1.00 95.12 85 GLY A N 1
ATOM 636 C CA . GLY A 1 85 ? -17.139 5.945 5.198 1.00 95.12 85 GLY A CA 1
ATOM 637 C C . GLY A 1 85 ? -17.704 7.175 5.918 1.00 95.12 85 GLY A C 1
ATOM 638 O O . GLY A 1 85 ? -16.962 8.108 6.229 1.00 95.12 85 GLY A O 1
ATOM 639 N N . GLY A 1 86 ? -19.011 7.163 6.192 1.00 92.62 86 GLY A N 1
ATOM 640 C CA . GLY A 1 86 ? -19.689 8.236 6.928 1.00 92.62 86 GLY A CA 1
ATOM 641 C C . GLY A 1 86 ? -19.109 8.441 8.332 1.00 92.62 86 GLY A C 1
ATOM 642 O O . GLY A 1 86 ? -18.583 7.508 8.942 1.00 92.62 86 GLY A O 1
ATOM 643 N N . GLN A 1 87 ? -19.204 9.666 8.855 1.00 91.56 87 GLN A N 1
ATOM 644 C CA . GLN A 1 87 ? -18.670 10.017 10.176 1.00 91.56 87 GLN A CA 1
ATOM 645 C C . GLN A 1 87 ? -19.462 9.366 11.314 1.00 91.56 87 GLN A C 1
ATOM 647 O O . GLN A 1 87 ? -18.919 9.135 12.396 1.00 91.56 87 GLN A O 1
ATOM 652 N N . THR A 1 88 ? -20.737 9.058 11.071 1.00 95.25 88 THR A N 1
ATOM 653 C CA . THR A 1 88 ? -21.604 8.317 11.993 1.00 95.25 88 THR A CA 1
ATOM 654 C C . THR A 1 88 ? -22.110 7.026 11.359 1.00 95.25 88 THR A C 1
ATOM 656 O O . THR A 1 88 ? -22.114 6.862 10.138 1.00 95.25 88 THR A O 1
ATOM 659 N N . VAL A 1 89 ? -22.580 6.103 12.201 1.00 95.38 89 VAL A N 1
ATOM 660 C CA . VAL A 1 89 ? -23.212 4.851 11.756 1.00 95.38 89 VAL A CA 1
ATOM 661 C C . VAL A 1 89 ? -24.439 5.152 10.891 1.00 95.38 89 VAL A C 1
ATOM 663 O O . VAL A 1 89 ? -24.642 4.526 9.853 1.00 95.38 89 VAL A O 1
ATOM 666 N N . GLU A 1 90 ? -25.250 6.128 11.296 1.00 96.69 90 GLU A N 1
ATOM 667 C CA . GLU A 1 90 ? -26.452 6.553 10.582 1.00 96.69 90 GLU A CA 1
ATOM 668 C C . GLU A 1 90 ? -26.133 7.173 9.223 1.00 96.69 90 GLU A C 1
ATOM 670 O O . GLU A 1 90 ? -26.864 6.936 8.264 1.00 96.69 90 GLU A O 1
ATOM 675 N N . GLU A 1 91 ? -25.070 7.973 9.135 1.00 97.00 91 GLU A N 1
ATOM 676 C CA . GLU A 1 91 ? -24.615 8.550 7.873 1.00 97.00 91 GLU A CA 1
ATOM 677 C C . GLU A 1 91 ? -24.087 7.456 6.949 1.00 97.00 91 GLU A C 1
ATOM 679 O O . GLU A 1 91 ? -24.541 7.350 5.813 1.00 97.00 91 GLU A O 1
ATOM 684 N N . HIS A 1 92 ? -23.209 6.585 7.450 1.00 97.75 92 HIS A N 1
ATOM 685 C CA . HIS A 1 92 ? -22.626 5.523 6.641 1.00 97.75 92 HIS A CA 1
ATOM 686 C C . HIS A 1 92 ? -23.682 4.561 6.084 1.00 97.75 92 HIS A C 1
ATOM 688 O O . HIS A 1 92 ? -23.607 4.209 4.916 1.00 97.75 92 HIS A O 1
ATOM 694 N N . ARG A 1 93 ? -24.728 4.224 6.849 1.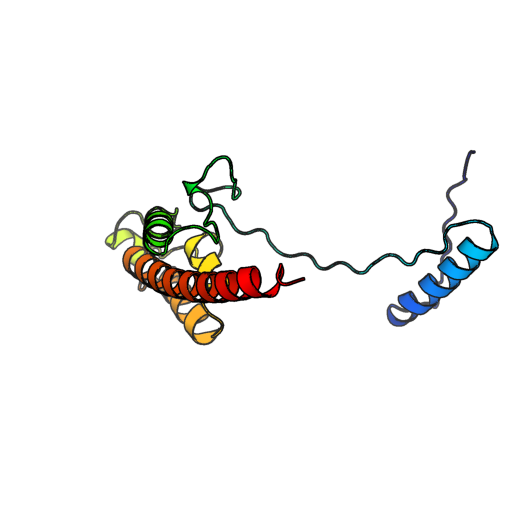00 97.38 93 ARG A N 1
ATOM 695 C CA . ARG A 1 93 ? -25.866 3.439 6.329 1.00 97.38 93 ARG A CA 1
ATOM 696 C C . ARG A 1 93 ? -26.617 4.120 5.184 1.00 97.38 93 ARG A C 1
ATOM 698 O O . ARG A 1 93 ? -27.279 3.444 4.410 1.00 97.38 93 ARG A O 1
ATOM 705 N N . LYS A 1 94 ? -26.596 5.453 5.119 1.00 97.06 94 LYS A N 1
ATOM 706 C CA . LYS A 1 94 ? -27.285 6.223 4.072 1.00 97.06 94 LYS A CA 1
ATOM 707 C C . LYS A 1 94 ? -26.409 6.449 2.848 1.00 97.06 94 LYS A C 1
ATOM 709 O O . LYS A 1 94 ? -26.940 6.511 1.745 1.00 97.06 94 LYS A O 1
ATOM 714 N N . THR A 1 95 ? -25.108 6.651 3.046 1.00 96.94 95 THR A N 1
ATOM 715 C CA . THR A 1 95 ? -24.197 7.118 1.990 1.00 96.94 95 THR A CA 1
ATOM 716 C C . THR A 1 95 ? -23.151 6.093 1.573 1.00 96.94 95 THR A C 1
ATOM 718 O O . THR A 1 95 ? -22.465 6.321 0.582 1.00 96.94 95 THR A O 1
ATOM 721 N N . GLY A 1 96 ? -22.968 5.024 2.347 1.00 97.62 96 GLY A N 1
ATOM 722 C CA . GLY A 1 96 ? -21.852 4.101 2.195 1.00 97.62 96 GLY A CA 1
ATOM 723 C C . GLY A 1 96 ? -20.496 4.781 2.378 1.00 97.62 96 GLY A C 1
ATOM 724 O O . GLY A 1 96 ? -20.350 5.773 3.106 1.00 97.62 96 GLY A O 1
ATOM 725 N N . GLY A 1 97 ? -19.485 4.207 1.738 1.00 97.75 97 GLY A N 1
ATOM 726 C CA . GLY A 1 97 ? -18.140 4.744 1.587 1.00 97.75 97 GLY A CA 1
ATOM 727 C C . GLY A 1 97 ? -17.627 4.596 0.153 1.00 97.75 97 GLY A C 1
ATOM 728 O O . GLY A 1 97 ? -18.320 4.093 -0.730 1.00 97.75 97 GLY A O 1
ATOM 729 N N . ARG A 1 98 ? -16.386 5.040 -0.080 1.00 97.81 98 ARG A N 1
ATOM 730 C CA . ARG A 1 98 ? -15.683 4.961 -1.372 1.00 97.81 98 ARG A CA 1
ATOM 731 C C . ARG A 1 98 ? -14.455 4.039 -1.267 1.00 97.81 98 ARG A C 1
ATOM 733 O O . ARG A 1 98 ? -13.349 4.534 -1.057 1.00 97.81 98 ARG A O 1
ATOM 740 N N . PRO A 1 99 ? -14.616 2.706 -1.396 1.00 97.12 99 PRO A N 1
ATOM 741 C CA . PRO A 1 99 ? -13.534 1.742 -1.166 1.00 97.12 99 PRO A CA 1
ATOM 742 C C . PRO A 1 99 ? -12.267 2.020 -1.984 1.00 97.12 99 PRO A C 1
ATOM 744 O O . PRO A 1 99 ? -11.170 1.968 -1.444 1.00 97.12 99 PRO A O 1
ATOM 747 N N . LEU A 1 100 ? -12.400 2.406 -3.257 1.00 94.94 100 LEU A N 1
ATOM 748 C CA . LEU A 1 100 ? -11.263 2.652 -4.162 1.00 94.94 100 LEU A CA 1
ATOM 749 C C . LEU A 1 100 ? -10.425 3.905 -3.823 1.00 94.94 100 LEU A C 1
ATOM 751 O O . LEU A 1 100 ? -9.395 4.154 -4.458 1.00 94.94 100 LEU A O 1
ATOM 755 N N . GLU A 1 101 ? -10.867 4.692 -2.841 1.00 95.56 101 GLU A N 1
ATOM 756 C CA . GLU A 1 101 ? -10.174 5.856 -2.272 1.00 95.56 101 GLU A CA 1
ATOM 757 C C . GLU A 1 101 ? -9.749 5.610 -0.808 1.00 95.56 101 GLU A C 1
ATOM 759 O O . GLU A 1 101 ? -9.281 6.525 -0.130 1.00 95.56 101 GLU A O 1
ATOM 764 N N . CYS A 1 102 ? -9.945 4.396 -0.282 1.00 97.38 102 CYS A N 1
ATOM 765 C CA . CYS A 1 102 ? -9.717 4.066 1.120 1.00 97.38 102 CYS A CA 1
ATOM 766 C C . CYS A 1 102 ? -8.409 3.270 1.294 1.00 97.38 102 CYS A C 1
ATOM 768 O O . CYS A 1 102 ? -8.332 2.141 0.804 1.00 97.38 102 CYS A O 1
ATOM 770 N N . PRO A 1 103 ? -7.418 3.762 2.065 1.00 97.00 103 PRO A N 1
ATOM 771 C CA . PRO A 1 103 ? -6.154 3.045 2.272 1.00 97.00 103 PRO A CA 1
ATOM 772 C C . PRO A 1 103 ? -6.342 1.687 2.971 1.00 97.00 103 PRO A C 1
ATOM 774 O O . PRO A 1 103 ? -5.570 0.760 2.748 1.00 97.00 103 PRO A O 1
ATOM 777 N N . VAL A 1 104 ? -7.392 1.532 3.790 1.00 97.81 104 VAL A N 1
ATOM 778 C CA . VAL A 1 104 ? -7.719 0.242 4.426 1.00 97.81 104 VAL A CA 1
ATOM 779 C C . VAL A 1 104 ? -8.229 -0.766 3.397 1.00 97.81 104 VAL A C 1
ATOM 781 O O . VAL A 1 104 ? -7.872 -1.934 3.473 1.00 97.81 104 VAL A O 1
ATOM 784 N N . PHE A 1 105 ? -9.040 -0.331 2.426 1.00 97.81 105 PHE A N 1
ATOM 785 C CA . PHE A 1 105 ? -9.498 -1.217 1.355 1.00 97.81 105 PHE A CA 1
ATOM 786 C C . PHE A 1 105 ? -8.344 -1.609 0.423 1.00 97.81 105 PHE A C 1
ATOM 788 O O . PHE A 1 105 ? -8.237 -2.768 0.035 1.00 97.81 105 PHE A O 1
ATOM 795 N N . GLU A 1 106 ? -7.438 -0.669 0.133 1.00 96.81 106 GLU A N 1
ATOM 796 C CA . GLU A 1 106 ? -6.225 -0.946 -0.642 1.00 96.81 106 GLU A CA 1
ATOM 797 C C . GLU A 1 106 ? -5.363 -2.046 0.005 1.00 96.81 106 GLU A C 1
ATOM 799 O O . GLU A 1 106 ? -4.854 -2.899 -0.713 1.00 96.81 106 GLU A O 1
ATOM 804 N N . LEU A 1 107 ? -5.251 -2.117 1.340 1.00 97.06 107 LEU A N 1
ATOM 805 C CA . LEU A 1 107 ? -4.542 -3.231 1.993 1.00 97.06 107 LEU A CA 1
ATOM 806 C C . LEU A 1 107 ? -5.114 -4.602 1.621 1.00 97.06 107 LEU A C 1
ATOM 808 O O . LEU A 1 107 ? -4.346 -5.522 1.346 1.00 97.06 107 LEU A O 1
ATOM 812 N N . TYR A 1 108 ? -6.441 -4.741 1.610 1.00 97.94 108 TYR A N 1
ATOM 813 C CA . TYR A 1 108 ? -7.074 -5.990 1.192 1.00 97.94 108 TYR A CA 1
ATOM 814 C C . TYR A 1 108 ? -6.724 -6.315 -0.250 1.00 97.94 108 TYR A C 1
ATOM 816 O O . TYR A 1 108 ? -6.185 -7.385 -0.507 1.00 97.94 108 TYR A O 1
ATOM 824 N N . ALA A 1 109 ? -6.957 -5.357 -1.148 1.00 96.81 109 ALA A N 1
ATOM 825 C CA . ALA A 1 109 ? -6.791 -5.543 -2.582 1.00 96.81 109 ALA A CA 1
ATOM 826 C C . ALA A 1 109 ? -5.343 -5.835 -3.009 1.00 96.81 109 ALA A C 1
ATOM 828 O O . ALA A 1 109 ? -5.135 -6.531 -3.997 1.00 96.81 109 ALA A O 1
ATOM 829 N N . TYR A 1 110 ? -4.347 -5.283 -2.310 1.00 95.69 110 TYR A N 1
ATOM 830 C CA . TYR A 1 110 ? -2.942 -5.446 -2.695 1.00 95.69 110 TYR A CA 1
ATOM 831 C C . TYR A 1 110 ? -2.195 -6.526 -1.909 1.00 95.69 110 TYR A C 1
ATOM 833 O O . TYR A 1 110 ? -1.193 -7.036 -2.414 1.00 95.69 110 TYR A O 1
ATOM 841 N N . HIS A 1 111 ? -2.598 -6.831 -0.669 1.00 95.81 111 HIS A N 1
ATOM 842 C CA . HIS A 1 111 ? -1.743 -7.602 0.244 1.00 95.81 111 HIS A CA 1
ATOM 843 C C . HIS A 1 111 ? -2.443 -8.662 1.092 1.00 95.81 111 HIS A C 1
ATOM 845 O O . HIS A 1 111 ? -1.784 -9.628 1.470 1.00 95.81 111 HIS A O 1
ATOM 851 N N . LEU A 1 112 ? -3.708 -8.466 1.477 1.00 97.19 112 LEU A N 1
ATOM 852 C CA . LEU A 1 112 ? -4.313 -9.270 2.549 1.00 97.19 112 LEU A CA 1
ATOM 853 C C . LEU A 1 112 ? -5.372 -10.266 2.073 1.00 97.19 112 LEU A C 1
ATOM 855 O O . LEU A 1 112 ? -5.789 -11.101 2.874 1.00 97.19 112 LEU A O 1
ATOM 859 N N . MET A 1 113 ? -5.842 -10.171 0.828 1.00 96.31 113 MET A N 1
ATOM 860 C CA . MET A 1 113 ? -6.956 -10.981 0.341 1.00 96.31 113 MET A CA 1
ATOM 861 C C . MET A 1 113 ? -6.793 -11.327 -1.140 1.00 96.31 113 MET A C 1
ATOM 863 O O . MET A 1 113 ? -6.889 -10.450 -1.992 1.00 96.31 113 MET A O 1
ATOM 867 N N . ASP A 1 114 ? -6.594 -12.616 -1.420 1.00 95.81 114 ASP A N 1
ATOM 868 C CA . ASP A 1 114 ? -6.462 -13.147 -2.785 1.00 95.81 114 ASP A CA 1
ATOM 869 C C . ASP A 1 114 ? -7.816 -13.553 -3.404 1.00 95.81 114 ASP A C 1
ATOM 871 O O . ASP A 1 114 ? -7.914 -13.739 -4.615 1.00 95.81 114 ASP A O 1
ATOM 875 N N . ASP A 1 115 ? -8.865 -13.730 -2.587 1.00 97.38 115 ASP A N 1
ATOM 876 C CA . ASP A 1 115 ? -10.203 -14.084 -3.073 1.00 97.38 115 ASP A CA 1
ATOM 877 C C . ASP A 1 115 ? -10.983 -12.833 -3.507 1.00 97.38 115 ASP A C 1
ATOM 879 O O . ASP A 1 115 ? -11.531 -12.084 -2.688 1.00 97.38 115 ASP A O 1
ATOM 883 N N . ASP A 1 116 ? -11.086 -12.646 -4.823 1.00 97.44 116 ASP A N 1
ATOM 884 C CA . ASP A 1 116 ? -11.853 -11.569 -5.452 1.00 97.44 116 ASP A CA 1
ATOM 885 C C . ASP A 1 116 ? -13.323 -11.527 -5.000 1.00 97.44 116 ASP A C 1
ATOM 887 O O . ASP A 1 116 ? -13.926 -10.449 -4.952 1.00 97.44 116 ASP A O 1
ATOM 891 N N . ALA A 1 117 ? -13.932 -12.669 -4.662 1.00 98.00 117 ALA A N 1
ATOM 892 C CA . ALA A 1 117 ? -15.319 -12.714 -4.208 1.00 98.00 117 ALA A CA 1
ATOM 893 C C . ALA A 1 117 ? -15.471 -12.129 -2.796 1.00 98.00 117 ALA A C 1
ATOM 895 O O . ALA A 1 117 ? -16.418 -11.377 -2.535 1.00 98.00 117 ALA A O 1
ATOM 896 N N . GLU A 1 118 ? -14.531 -12.424 -1.894 1.00 96.69 118 GLU A N 1
ATOM 897 C CA . GLU A 1 118 ? -14.488 -11.815 -0.561 1.00 96.69 118 GLU A CA 1
ATOM 898 C C . GLU A 1 118 ? -14.188 -10.316 -0.651 1.00 96.69 118 GLU A C 1
ATOM 900 O O . GLU A 1 118 ? -14.877 -9.505 -0.020 1.00 96.69 118 GLU A O 1
ATOM 905 N N . LEU A 1 119 ? -13.239 -9.930 -1.510 1.00 97.50 119 LEU A N 1
ATOM 906 C CA . LEU A 1 119 ? -12.885 -8.530 -1.726 1.00 97.50 119 LEU A CA 1
ATOM 907 C C . LEU A 1 119 ? -14.082 -7.741 -2.269 1.00 97.50 119 LEU A C 1
ATOM 909 O O . LEU A 1 119 ? -14.388 -6.643 -1.790 1.00 97.50 119 LEU A O 1
ATOM 913 N N . LYS A 1 120 ? -14.819 -8.333 -3.217 1.00 98.06 120 LYS A N 1
ATOM 914 C CA . LYS A 1 120 ? -16.051 -7.762 -3.763 1.00 98.06 120 LYS A CA 1
ATOM 915 C C . LYS A 1 120 ? -17.140 -7.610 -2.704 1.00 98.06 120 LYS A C 1
ATOM 917 O O . LYS A 1 120 ? -17.835 -6.597 -2.698 1.00 98.06 120 LYS A O 1
ATOM 922 N N . LYS A 1 121 ? -17.279 -8.564 -1.784 1.00 98.12 121 LYS A N 1
ATOM 923 C CA . LYS A 1 121 ? -18.246 -8.467 -0.683 1.00 98.12 121 LYS A CA 1
ATOM 924 C C . LYS A 1 121 ? -17.943 -7.279 0.235 1.00 98.12 121 LYS A C 1
ATOM 926 O O . LYS A 1 121 ? -18.862 -6.542 0.587 1.00 98.12 121 LYS A O 1
ATOM 931 N N . ILE A 1 122 ? -16.675 -7.072 0.599 1.00 98.00 122 ILE A N 1
ATOM 932 C CA . ILE A 1 122 ? -16.254 -5.920 1.417 1.00 98.00 122 ILE A CA 1
ATOM 933 C C . ILE A 1 122 ? -16.461 -4.612 0.649 1.00 98.00 122 ILE A C 1
ATOM 935 O O . ILE A 1 122 ? -16.948 -3.633 1.218 1.00 98.00 122 ILE A O 1
ATOM 939 N N . HIS A 1 123 ? -16.108 -4.594 -0.639 1.00 98.44 123 HIS A N 1
ATOM 940 C CA . HIS A 1 123 ? -16.321 -3.447 -1.517 1.00 98.44 123 HIS A CA 1
ATOM 941 C C . HIS A 1 123 ? -17.797 -3.039 -1.539 1.00 98.44 123 HIS A C 1
ATOM 943 O O . HIS A 1 123 ? -18.133 -1.916 -1.163 1.00 98.44 123 HIS A O 1
ATOM 949 N N . ASP A 1 124 ? -18.672 -3.963 -1.938 1.00 98.50 124 ASP A N 1
ATOM 950 C CA . ASP A 1 124 ? -20.095 -3.696 -2.119 1.00 98.50 124 ASP A CA 1
ATOM 951 C C . ASP A 1 124 ? -20.756 -3.327 -0.790 1.00 98.50 124 ASP A C 1
ATOM 953 O O . ASP A 1 124 ? -21.475 -2.332 -0.732 1.00 98.50 124 ASP A O 1
ATOM 957 N N . GLY A 1 125 ? -20.427 -4.042 0.292 1.00 98.38 125 GLY A N 1
ATOM 958 C CA . GLY A 1 125 ? -20.947 -3.739 1.623 1.00 98.38 125 GLY A CA 1
ATOM 959 C C . GLY A 1 125 ? -20.504 -2.369 2.148 1.00 98.38 125 GLY A C 1
ATOM 960 O O . GLY A 1 125 ? -21.252 -1.670 2.828 1.00 98.38 125 GLY A O 1
ATOM 961 N N . CYS A 1 126 ? -19.284 -1.932 1.829 1.00 98.38 126 CYS A N 1
ATOM 962 C CA . CYS A 1 126 ? -18.836 -0.585 2.176 1.00 98.38 126 CYS A CA 1
ATOM 963 C C . CYS A 1 126 ? -19.583 0.461 1.338 1.00 98.38 126 CYS A C 1
ATOM 965 O O . CYS A 1 126 ? -20.003 1.490 1.866 1.00 98.38 126 CYS A O 1
ATOM 967 N N . THR A 1 127 ? -19.780 0.208 0.041 1.00 98.31 127 THR A N 1
ATOM 968 C CA . THR A 1 127 ? -20.497 1.112 -0.871 1.00 98.31 127 THR A CA 1
ATOM 969 C C . THR A 1 127 ? -21.985 1.234 -0.546 1.00 98.31 127 THR A C 1
ATOM 971 O O . THR A 1 127 ? -22.530 2.328 -0.672 1.00 98.31 127 THR A O 1
ATOM 974 N N . ASP A 1 128 ? -22.643 0.167 -0.096 1.00 97.88 128 ASP A N 1
ATOM 975 C CA . ASP A 1 128 ? -24.062 0.190 0.278 1.00 97.88 128 ASP A CA 1
ATOM 976 C C . ASP A 1 128 ? -24.317 0.563 1.753 1.00 97.88 128 ASP A C 1
ATOM 978 O O . ASP A 1 128 ? -25.460 0.803 2.143 1.00 97.88 128 ASP A O 1
ATOM 982 N N . GLY A 1 129 ? -23.258 0.669 2.566 1.00 97.69 129 GLY A N 1
ATOM 983 C CA . GLY A 1 129 ? -23.336 1.071 3.972 1.00 97.69 129 GLY A CA 1
ATOM 984 C C . GLY A 1 129 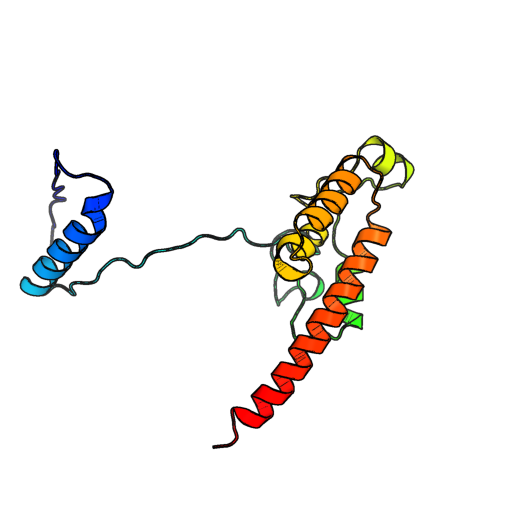? -23.678 -0.058 4.949 1.00 97.69 129 GLY A C 1
ATOM 985 O O . GLY A 1 129 ? -24.006 0.223 6.108 1.00 97.69 129 GLY A O 1
ATOM 986 N N . SER A 1 130 ? -23.618 -1.318 4.509 1.00 97.69 130 SER A N 1
ATOM 987 C CA . SER A 1 130 ? -23.794 -2.504 5.354 1.00 97.69 130 SER A CA 1
ATOM 988 C C . SER A 1 130 ? -22.507 -2.996 6.028 1.00 97.69 130 SER A C 1
ATOM 990 O O . SER A 1 130 ? -22.607 -3.741 7.002 1.00 97.69 130 SER A O 1
ATOM 992 N N . TRP A 1 131 ? -21.327 -2.558 5.566 1.00 97.56 131 TRP A N 1
ATOM 993 C CA . TRP A 1 131 ? -20.010 -2.935 6.102 1.00 97.56 131 TRP A CA 1
ATOM 994 C C . TRP A 1 131 ? -19.261 -1.739 6.702 1.00 97.56 131 TRP A C 1
ATOM 996 O O . TRP A 1 131 ? -18.760 -0.867 5.991 1.00 97.56 131 TRP A O 1
ATOM 1006 N N . PHE A 1 132 ? -19.128 -1.705 8.025 1.00 97.56 132 PHE A N 1
ATOM 1007 C CA . PHE A 1 132 ? -18.645 -0.543 8.766 1.00 97.56 132 PHE A CA 1
ATOM 1008 C C . PHE A 1 132 ? -17.112 -0.445 8.831 1.00 97.56 132 PHE A C 1
ATOM 1010 O O . PHE A 1 132 ? -16.384 -1.427 8.967 1.00 97.56 132 PHE A O 1
ATOM 1017 N N . CYS A 1 133 ? -16.586 0.785 8.870 1.00 97.75 133 CYS A N 1
ATOM 1018 C CA . CYS A 1 133 ? -15.143 1.037 8.987 1.00 97.75 133 CYS A CA 1
ATOM 1019 C C . CYS A 1 133 ? -14.490 0.374 10.215 1.00 97.75 133 CYS A C 1
ATOM 1021 O O . CYS A 1 133 ? -13.312 0.028 10.168 1.00 97.75 133 CYS A O 1
ATOM 1023 N N . GLY A 1 134 ? -15.224 0.230 11.324 1.00 96.69 134 GLY A N 1
ATOM 1024 C CA . GLY A 1 134 ? -14.709 -0.368 12.558 1.00 96.69 134 GLY A CA 1
ATOM 1025 C C . GLY A 1 134 ? -14.373 -1.852 12.401 1.00 96.69 134 GLY A C 1
ATOM 1026 O O . GLY A 1 134 ? -13.244 -2.251 12.679 1.00 96.69 134 GLY A O 1
ATOM 1027 N N . GLU A 1 135 ? -15.328 -2.644 11.910 1.00 95.75 135 GLU A N 1
ATOM 1028 C CA . GLU A 1 135 ? -15.127 -4.071 11.615 1.00 95.75 135 GLU A CA 1
ATOM 1029 C C . GLU A 1 135 ? -14.153 -4.271 10.449 1.00 95.75 135 GLU A C 1
ATOM 1031 O O . GLU A 1 135 ? -13.260 -5.110 10.531 1.00 95.75 135 GLU A O 1
ATOM 1036 N N . CYS A 1 136 ? -14.227 -3.409 9.429 1.00 97.94 136 CYS A N 1
ATOM 1037 C CA . CYS A 1 136 ? -13.302 -3.411 8.301 1.00 97.94 136 CYS A CA 1
ATOM 1038 C C . CYS A 1 136 ? -11.844 -3.218 8.745 1.00 97.94 136 CYS A C 1
ATOM 1040 O O . CYS A 1 136 ? -10.943 -3.880 8.246 1.00 97.94 136 CYS A O 1
ATOM 1042 N N . LYS A 1 137 ? -11.582 -2.338 9.713 1.00 98.31 137 LYS A N 1
ATOM 1043 C CA . LYS A 1 137 ? -10.228 -2.138 10.249 1.00 98.31 137 LYS A CA 1
ATOM 1044 C C . LYS A 1 137 ? -9.769 -3.270 11.156 1.00 98.31 137 LYS A C 1
ATOM 1046 O O . LYS A 1 137 ? -8.577 -3.558 11.179 1.00 98.31 137 LYS A O 1
ATOM 1051 N N . ALA A 1 138 ? -10.682 -3.864 11.922 1.00 98.19 138 ALA A N 1
ATOM 1052 C CA . ALA A 1 138 ? -10.357 -4.986 12.794 1.00 98.19 138 ALA A CA 1
ATOM 1053 C C . ALA A 1 138 ? -9.882 -6.185 11.964 1.00 98.19 138 ALA A C 1
ATOM 1055 O O . ALA A 1 138 ? -8.761 -6.641 12.158 1.00 98.19 138 ALA A O 1
ATOM 1056 N N . LEU A 1 139 ? -10.668 -6.582 10.956 1.00 98.12 139 LEU A N 1
ATOM 1057 C CA . LEU A 1 139 ? -10.308 -7.672 10.049 1.00 98.12 139 LEU A CA 1
ATOM 1058 C C . LEU A 1 139 ? -8.976 -7.403 9.324 1.00 98.12 139 LEU A C 1
ATOM 1060 O O . LEU A 1 139 ? -8.107 -8.270 9.301 1.00 98.12 139 LEU A O 1
ATOM 1064 N N . ALA A 1 140 ? -8.772 -6.189 8.801 1.00 98.25 140 ALA A N 1
ATOM 1065 C CA . ALA A 1 140 ? -7.525 -5.821 8.126 1.00 98.25 140 ALA A CA 1
ATOM 1066 C C . ALA A 1 140 ? -6.328 -5.913 9.078 1.00 98.25 140 ALA A C 1
ATOM 1068 O O . ALA A 1 140 ? -5.262 -6.385 8.696 1.00 98.25 140 ALA A O 1
ATOM 1069 N N . GLY A 1 141 ? -6.500 -5.463 10.322 1.00 98.19 141 GLY A N 1
ATOM 1070 C CA . GLY A 1 141 ? -5.469 -5.537 11.349 1.00 98.19 141 GLY A CA 1
ATOM 1071 C C . GLY A 1 141 ? -5.107 -6.973 11.728 1.00 98.19 141 GLY A C 1
ATOM 1072 O O . GLY A 1 141 ? -3.929 -7.260 11.937 1.00 98.19 141 GLY A O 1
ATOM 1073 N N . ASP A 1 142 ? -6.089 -7.870 11.795 1.00 97.94 142 ASP A N 1
ATOM 1074 C CA . ASP A 1 142 ? -5.865 -9.281 12.117 1.00 97.94 142 ASP A CA 1
ATOM 1075 C C . ASP A 1 142 ? -5.123 -10.001 10.982 1.00 97.94 142 ASP A C 1
ATOM 1077 O O . ASP A 1 142 ? -4.094 -10.635 11.225 1.00 97.94 142 ASP A O 1
ATOM 1081 N N . LEU A 1 143 ? -5.572 -9.826 9.732 1.00 98.25 143 LEU A N 1
ATOM 1082 C CA . LEU A 1 143 ? -4.900 -10.385 8.551 1.00 98.25 143 LEU A CA 1
ATOM 1083 C C . LEU A 1 143 ? -3.472 -9.848 8.403 1.00 98.25 143 LEU A C 1
ATOM 1085 O O . LEU A 1 143 ? -2.536 -10.612 8.169 1.00 98.25 143 LEU A O 1
ATOM 1089 N N . LEU A 1 144 ? -3.287 -8.537 8.588 1.00 98.12 144 LEU A N 1
ATOM 1090 C CA . LEU A 1 144 ? -1.972 -7.905 8.528 1.00 98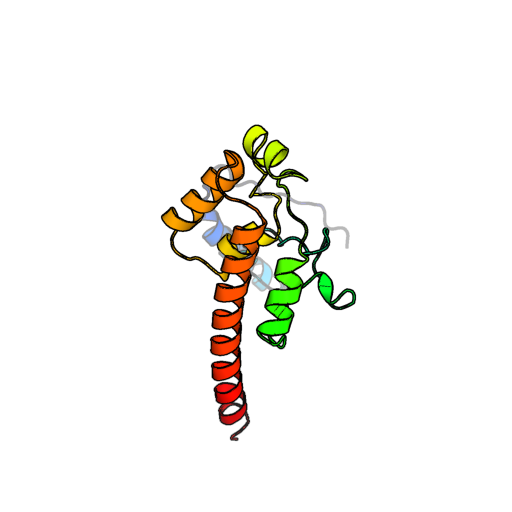.12 144 LEU A CA 1
ATOM 1091 C C . LEU A 1 144 ? -1.045 -8.412 9.638 1.00 98.12 144 LEU A C 1
ATOM 1093 O O . LEU A 1 144 ? 0.142 -8.614 9.394 1.00 98.12 144 LEU A O 1
ATOM 1097 N N . GLY A 1 145 ? -1.576 -8.636 10.843 1.00 97.69 145 GLY A N 1
ATOM 1098 C CA . GLY A 1 145 ? -0.825 -9.233 11.945 1.00 97.69 145 GLY A CA 1
ATOM 1099 C C . GLY A 1 145 ? -0.281 -10.611 11.573 1.00 97.69 145 GLY A C 1
ATOM 1100 O O . GLY A 1 145 ? 0.927 -10.826 11.654 1.00 97.69 145 GLY A O 1
ATOM 1101 N N . GLY A 1 146 ? -1.146 -11.498 11.070 1.00 97.31 146 GLY A N 1
ATOM 1102 C CA . GLY A 1 146 ? -0.736 -12.828 10.609 1.00 97.31 146 GLY A CA 1
ATOM 1103 C C . GLY A 1 146 ? 0.264 -12.782 9.448 1.00 97.31 146 GLY A C 1
ATOM 1104 O O . GLY A 1 146 ? 1.241 -13.535 9.434 1.00 97.31 146 GLY A O 1
ATOM 1105 N N . PHE A 1 147 ? 0.081 -11.854 8.502 1.00 97.88 147 PHE A N 1
ATOM 1106 C CA . PHE A 1 147 ? 1.042 -11.620 7.421 1.00 97.88 147 PHE A CA 1
ATOM 1107 C C . PHE A 1 147 ? 2.432 -11.244 7.959 1.00 97.88 147 PHE A C 1
ATOM 1109 O O . PHE A 1 147 ? 3.434 -11.821 7.529 1.00 97.88 147 PHE A O 1
ATOM 1116 N N . LEU A 1 148 ? 2.502 -10.302 8.908 1.00 97.69 148 LEU A N 1
ATOM 1117 C CA . LEU A 1 148 ? 3.764 -9.834 9.487 1.00 97.69 148 LEU A CA 1
ATOM 1118 C C . LEU A 1 148 ? 4.463 -10.922 10.299 1.00 97.69 148 LEU A C 1
ATOM 1120 O O . LEU A 1 148 ? 5.674 -11.075 10.167 1.00 97.69 148 LEU A O 1
ATOM 1124 N N . GLU A 1 149 ? 3.723 -11.711 11.078 1.00 97.00 149 GLU A N 1
ATOM 1125 C CA . GLU A 1 149 ? 4.278 -12.854 11.813 1.00 97.00 149 GLU A CA 1
ATOM 1126 C C . GLU A 1 149 ? 4.916 -13.869 10.855 1.00 97.00 149 GLU A C 1
ATOM 1128 O O . GLU A 1 149 ? 6.077 -14.253 11.026 1.00 97.00 149 GLU A O 1
ATOM 1133 N N . GLY A 1 150 ? 4.200 -14.242 9.789 1.00 96.00 150 GLY A N 1
ATOM 1134 C CA . GLY A 1 150 ? 4.723 -15.146 8.765 1.00 96.00 150 GLY A CA 1
ATOM 1135 C C . GLY A 1 150 ? 5.937 -14.571 8.030 1.00 96.00 150 GLY A C 1
ATOM 1136 O O . GLY A 1 150 ? 6.905 -15.287 7.770 1.00 96.00 150 GLY A O 1
ATOM 1137 N N . HIS A 1 151 ? 5.917 -13.275 7.712 1.00 96.06 151 HIS A N 1
ATOM 1138 C CA . HIS A 1 151 ? 7.057 -12.583 7.113 1.00 96.06 151 HIS A CA 1
ATOM 1139 C C . HIS A 1 151 ? 8.281 -12.586 8.041 1.00 96.06 151 HIS A C 1
ATOM 1141 O O . HIS A 1 151 ? 9.377 -12.928 7.605 1.00 96.06 151 HIS A O 1
ATOM 1147 N N . GLN A 1 152 ? 8.106 -12.237 9.315 1.00 94.94 152 GLN A N 1
ATOM 1148 C CA . GLN A 1 152 ? 9.189 -12.134 10.297 1.00 94.94 152 GLN A CA 1
ATOM 1149 C C . GLN A 1 152 ? 9.803 -13.498 10.628 1.00 94.94 152 GLN A C 1
ATOM 1151 O O . GLN A 1 152 ? 11.019 -13.583 10.787 1.00 94.94 152 GLN A O 1
ATOM 1156 N N . SER A 1 153 ? 9.004 -14.571 10.644 1.00 94.19 153 SER A N 1
ATOM 1157 C CA . SER A 1 153 ? 9.525 -15.941 10.746 1.00 94.19 153 SER A CA 1
ATOM 1158 C C . SER A 1 153 ? 10.475 -16.263 9.590 1.00 94.19 153 SER A C 1
ATOM 1160 O O . SER A 1 153 ? 11.600 -16.701 9.815 1.00 94.19 153 SER A O 1
ATOM 1162 N N . ARG A 1 154 ? 10.059 -15.977 8.347 1.00 94.38 154 ARG A N 1
ATOM 1163 C CA . ARG A 1 154 ? 10.897 -16.204 7.157 1.00 94.38 154 ARG A CA 1
ATOM 1164 C C . ARG A 1 154 ? 12.135 -15.312 7.135 1.00 94.38 154 ARG A C 1
ATOM 1166 O O . ARG A 1 154 ? 13.184 -15.750 6.679 1.00 94.38 154 ARG A O 1
ATOM 1173 N N . LEU A 1 155 ? 12.029 -14.078 7.628 1.00 92.25 155 LEU A N 1
ATOM 1174 C CA . LEU A 1 155 ? 13.177 -13.183 7.760 1.00 92.25 155 LEU A CA 1
ATOM 1175 C C . LEU A 1 155 ? 14.214 -13.752 8.737 1.00 92.25 155 LEU A C 1
ATOM 1177 O O . LEU A 1 155 ? 15.392 -13.782 8.407 1.00 92.25 155 LEU A O 1
ATOM 1181 N N . ALA A 1 156 ? 13.788 -14.275 9.889 1.00 90.00 156 ALA A N 1
ATOM 1182 C CA . ALA A 1 156 ? 14.693 -14.901 10.854 1.00 90.00 156 ALA A CA 1
ATOM 1183 C C . ALA A 1 156 ? 15.399 -16.151 10.281 1.00 90.00 156 ALA A C 1
ATOM 1185 O O . ALA A 1 156 ? 16.584 -16.378 10.533 1.00 90.00 156 ALA A O 1
ATOM 1186 N N . GLU A 1 157 ? 14.700 -16.944 9.466 1.00 89.25 157 GLU A N 1
ATOM 1187 C CA . GLU A 1 157 ? 15.299 -18.064 8.725 1.00 89.25 157 GLU A CA 1
ATOM 1188 C C . GLU A 1 157 ? 16.298 -17.575 7.661 1.00 89.25 157 GLU A C 1
ATOM 1190 O O . GLU A 1 157 ? 17.392 -18.122 7.521 1.00 89.25 157 GLU A O 1
ATOM 1195 N N . ALA A 1 158 ? 15.962 -16.510 6.932 1.00 88.12 158 ALA A N 1
ATOM 1196 C CA . ALA A 1 158 ? 16.834 -15.936 5.914 1.00 88.12 158 ALA A CA 1
ATOM 1197 C C . ALA A 1 158 ? 18.099 -15.305 6.515 1.00 88.12 158 ALA A C 1
ATOM 1199 O O . ALA A 1 158 ? 19.185 -15.503 5.978 1.00 88.12 158 ALA A O 1
ATOM 1200 N N . ASP A 1 159 ? 17.988 -14.609 7.647 1.00 76.50 159 ASP A N 1
ATOM 1201 C CA . ASP A 1 159 ? 19.127 -13.995 8.340 1.00 76.50 159 ASP A CA 1
ATOM 1202 C C . ASP A 1 159 ? 20.092 -15.048 8.901 1.00 76.50 159 ASP A C 1
ATOM 1204 O O . ASP A 1 159 ? 21.304 -14.831 8.946 1.00 76.50 159 ASP A O 1
ATOM 1208 N N . THR A 1 160 ? 19.577 -16.219 9.284 1.00 63.56 160 THR A N 1
ATOM 1209 C CA . THR A 1 160 ? 20.410 -17.339 9.743 1.00 63.56 160 THR A CA 1
ATOM 1210 C C . THR A 1 160 ? 21.066 -18.106 8.590 1.00 63.56 160 THR A C 1
ATOM 1212 O O . THR A 1 160 ? 22.173 -18.614 8.763 1.00 63.56 160 THR A O 1
ATOM 1215 N N . ALA A 1 161 ? 20.448 -18.152 7.405 1.00 61.03 161 ALA A N 1
ATOM 1216 C CA . ALA A 1 161 ? 20.993 -18.829 6.224 1.00 61.03 161 ALA A CA 1
ATOM 1217 C C . ALA A 1 161 ? 21.887 -17.936 5.334 1.00 61.03 161 ALA A C 1
ATOM 1219 O O . ALA A 1 161 ? 22.829 -18.428 4.717 1.00 61.03 161 ALA A O 1
ATOM 1220 N N . GLY A 1 162 ? 21.609 -16.632 5.257 1.00 55.53 162 GLY A N 1
ATOM 1221 C CA . GLY A 1 162 ? 22.215 -15.694 4.301 1.00 55.53 162 GLY A CA 1
ATOM 1222 C C . GLY A 1 162 ? 23.615 -15.190 4.665 1.00 55.53 162 GLY A C 1
ATOM 1223 O O . GLY A 1 162 ? 24.321 -14.685 3.795 1.00 55.53 162 GLY A O 1
ATOM 1224 N N . PHE A 1 163 ? 24.034 -15.361 5.922 1.00 47.09 163 PHE A N 1
ATOM 1225 C CA . PHE A 1 163 ? 25.375 -15.004 6.414 1.00 47.09 163 PHE A CA 1
ATOM 1226 C C . PHE A 1 163 ? 26.167 -16.204 6.950 1.00 47.09 163 PHE A C 1
ATOM 1228 O O . PHE A 1 163 ? 27.244 -16.029 7.514 1.00 47.09 163 PHE A O 1
ATOM 1235 N N . ALA A 1 164 ? 25.660 -17.424 6.761 1.00 47.22 164 ALA A N 1
ATOM 1236 C CA . ALA A 1 164 ? 26.411 -18.651 6.998 1.00 47.22 164 ALA A CA 1
ATOM 1237 C C . ALA A 1 164 ? 27.320 -18.953 5.789 1.00 47.22 164 ALA A C 1
ATOM 1239 O O . ALA A 1 164 ? 27.137 -19.953 5.094 1.00 47.22 164 ALA A O 1
ATOM 1240 N N . VAL A 1 165 ? 28.273 -18.055 5.519 1.00 48.53 165 VAL A N 1
ATOM 1241 C CA . VAL A 1 165 ? 29.435 -18.290 4.645 1.00 48.53 165 VAL A CA 1
ATOM 1242 C C . VAL A 1 165 ? 30.697 -18.005 5.441 1.00 48.53 165 VAL A C 1
ATOM 1244 O O . VAL A 1 165 ? 30.785 -16.896 6.012 1.00 48.53 165 VAL A O 1
#

Foldseek 3Di:
DDDDDDDDDDPPDDPVCVVVVLQVVLVVCVVVVHPSDRDDDDDDDDAAAFQQGDHDDPVPPLRDDDLPDALVRLLVSLQSGDFFADPDLVRCQVAFGQLVRGNLLVLCVPPQDPDPVVSVVQRVCRRNSNHDSNVSSNVSSVSVNVVSVVVVVVVVVCVVVVPPD

Secondary structure (DSSP, 8-state):
----------TT--GGGHHHHHHHHHHHHHHTTS--PPPPP----PPPBPTTSSB-BTTBGGGS--TTS-HHHHHHHHHHS---S-SSHHHHHHH---GGG-HHHHHIIIII---HHHHHHHHHHHHHT-S-HHHHHHHHHHHHHHHHHHHHHHHHHHHHHHT--

Radius of gyration: 24.47 Å; chains: 1; bounding box: 57×38×62 Å

pLDDT: mean 92.02, std 10.71, range [45.81, 98.5]

Sequence (165 aa):
MKVDYGALYLDDAHPADVEHIDAALAYVDASHGGFGFMAPSSSYHRLMLGFTGGKMSSSEPDSAIFLADSPKEAQRKVKRAQTTGGQTVEEHRKTGGRPLECPVFELYAYHLMDDDAELKKIHDGCTDGSWFCGECKALAGDLLGGFLEGHQSRLAEADTAGFAV